Protein AF-A0A920Q235-F1 (afdb_monomer_lite)

Foldseek 3Di:
DDDPPPDDDPDPVVVLVVLVVQQVVQADPQQFGQPDVPPRVWQFQVVLLVVLVSCVVSVNNVSSLSSLVSQLVQQDPQLDGARTFPSVFFQPCCVPAVGGGHHVDHDPLSSVVSQVVCVVSVRHHDPVSVVSSVSNVVSVVVVVVVVVVVVVPDPPPPQDDWDADPVRDTDHPDDDD

Radius of gyration: 24.14 Å; chains: 1; bounding box: 70×57×59 Å

Sequence (177 aa):
MQRAMVLPGPADDELAAVVHSMMDDHWVPEGYAAPNSLVYPWQWFWDSCFHVLVWLALGDVDRSQRELAVALTPQVSSGFVPHMHYVRQPGFHEDLWGRRNGSSITQPPMYGHAVAELARAGYPPDDDVGDRAAAGLWFLLRGRRRIRQASSGSAIHGRPEPMTRPDGTTTAPGASR

pLDDT: mean 84.09, std 21.49, range [34.03, 98.81]

Secondary structure (DSSP, 8-state):
------PPPPPHHHHHHHHHHHHHHHEETTTEE-SBTTTB-SEEHHHHHHHHHHHHHTT-HHHHHHHHHHHHTT--TTS---SEE-TTSTTTTHHHHS-SSS-SS----THHHHHHHHHHTT-PPPHHHHHHHHHHHHHHHHHHHHHHHHHTS----PPPPPPBPTTS-BPPTT---

Structure (mmCIF, N/CA/C/O backbone):
data_AF-A0A920Q235-F1
#
_entry.id   AF-A0A920Q235-F1
#
loop_
_atom_site.group_PDB
_atom_site.id
_atom_site.type_symbol
_atom_site.label_atom_id
_atom_site.label_alt_id
_atom_site.label_comp_id
_atom_site.label_asym_id
_atom_site.label_entity_id
_atom_site.label_seq_id
_atom_site.pdbx_PDB_ins_code
_atom_site.Cartn_x
_atom_s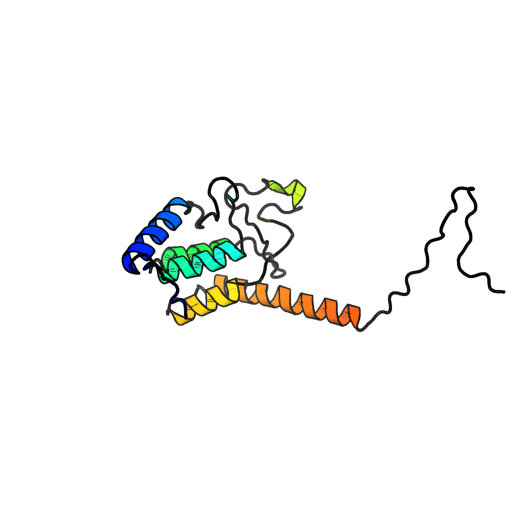ite.Cartn_y
_atom_site.Cartn_z
_atom_site.occupancy
_atom_site.B_iso_or_equiv
_atom_site.auth_seq_id
_atom_site.auth_comp_id
_atom_site.auth_asym_id
_atom_site.auth_atom_id
_atom_site.pdbx_PDB_model_num
ATOM 1 N N . MET A 1 1 ? 13.068 -9.127 45.497 1.00 40.00 1 MET A N 1
ATOM 2 C CA . MET A 1 1 ? 11.984 -8.923 44.511 1.00 40.00 1 MET A CA 1
ATOM 3 C C . MET A 1 1 ? 11.942 -7.447 44.140 1.00 40.00 1 MET A C 1
ATOM 5 O O . MET A 1 1 ? 11.397 -6.659 44.900 1.00 40.00 1 MET A O 1
ATOM 9 N N . GLN A 1 2 ? 12.573 -7.049 43.033 1.00 38.72 2 GLN A N 1
ATOM 10 C CA . GLN A 1 2 ? 12.408 -5.698 42.488 1.00 38.72 2 GLN A CA 1
ATOM 11 C C . GLN A 1 2 ? 11.116 -5.676 41.669 1.00 38.72 2 GLN A C 1
ATOM 13 O O . GLN A 1 2 ? 11.007 -6.369 40.661 1.00 38.72 2 GLN A O 1
ATOM 18 N N . ARG A 1 3 ? 10.121 -4.912 42.131 1.00 47.41 3 ARG A N 1
ATOM 19 C CA . ARG A 1 3 ? 8.992 -4.498 41.296 1.00 47.41 3 ARG A CA 1
ATOM 20 C C . ARG A 1 3 ? 9.559 -3.586 40.212 1.00 47.41 3 ARG A C 1
ATOM 22 O O . ARG A 1 3 ? 10.086 -2.526 40.538 1.00 47.41 3 ARG A O 1
ATOM 29 N N . ALA A 1 4 ? 9.485 -4.015 38.955 1.00 46.97 4 ALA A N 1
ATOM 30 C CA . ALA A 1 4 ? 9.728 -3.128 37.831 1.00 46.97 4 ALA A CA 1
ATOM 31 C C . ALA A 1 4 ? 8.743 -1.957 37.941 1.00 46.97 4 ALA A C 1
ATOM 33 O O . ALA A 1 4 ? 7.530 -2.162 38.002 1.00 46.97 4 ALA A O 1
ATOM 34 N N . MET A 1 5 ? 9.276 -0.743 38.035 1.00 43.19 5 MET A N 1
ATOM 35 C CA . MET A 1 5 ? 8.502 0.485 37.949 1.00 43.19 5 MET A CA 1
ATOM 36 C C . MET A 1 5 ? 8.080 0.637 36.486 1.00 43.19 5 MET A C 1
ATOM 38 O O . MET A 1 5 ? 8.790 1.243 35.689 1.00 43.19 5 MET A O 1
ATOM 42 N N . VAL A 1 6 ? 6.972 -0.008 36.115 1.00 58.50 6 VAL A N 1
ATOM 43 C CA . VAL A 1 6 ? 6.301 0.240 34.838 1.00 58.50 6 VAL A CA 1
ATOM 44 C C . VAL A 1 6 ? 5.761 1.660 34.940 1.00 58.50 6 VAL A C 1
ATOM 46 O O . VAL A 1 6 ? 4.787 1.906 35.649 1.00 58.50 6 VAL A O 1
ATOM 49 N N . LEU A 1 7 ? 6.461 2.610 34.321 1.00 48.06 7 LEU A N 1
ATOM 50 C CA . LEU A 1 7 ? 5.905 3.936 34.089 1.00 48.06 7 LEU A CA 1
ATOM 51 C C . LEU A 1 7 ? 4.604 3.731 33.299 1.00 48.06 7 LEU A C 1
ATOM 53 O O . LEU A 1 7 ? 4.634 2.970 32.326 1.00 48.06 7 LEU A O 1
ATOM 57 N N . PRO A 1 8 ? 3.469 4.316 33.716 1.00 57.81 8 PRO A N 1
ATOM 58 C CA . PRO A 1 8 ? 2.247 4.192 32.942 1.00 57.81 8 PRO A CA 1
ATOM 59 C C . PRO A 1 8 ? 2.519 4.775 31.555 1.00 57.81 8 PRO A C 1
ATOM 61 O O . PRO A 1 8 ? 3.014 5.897 31.433 1.00 57.81 8 PRO A O 1
ATOM 64 N N . GLY A 1 9 ? 2.262 3.972 30.521 1.00 63.53 9 GLY A N 1
ATOM 65 C CA . GLY A 1 9 ? 2.200 4.482 29.159 1.00 63.53 9 GLY A CA 1
ATOM 66 C C . GLY A 1 9 ? 1.105 5.549 29.043 1.00 63.53 9 GLY A C 1
ATOM 67 O O . GLY A 1 9 ? 0.293 5.687 29.966 1.00 63.53 9 GLY A O 1
ATOM 68 N N . PRO A 1 10 ? 1.079 6.312 27.939 1.00 71.06 10 PRO A N 1
ATOM 69 C CA . PRO A 1 10 ? -0.044 7.202 27.650 1.00 71.06 10 PRO A CA 1
ATOM 70 C C . PRO A 1 10 ? -1.368 6.439 27.780 1.00 71.06 10 PRO A C 1
ATOM 72 O O . PRO A 1 10 ? -1.418 5.237 27.506 1.00 71.06 10 PRO A O 1
ATOM 75 N N . ALA A 1 11 ? -2.427 7.129 28.209 1.00 77.81 11 ALA A N 1
ATOM 76 C CA . ALA A 1 11 ? -3.764 6.546 28.165 1.00 77.81 11 ALA A CA 1
ATOM 77 C C . ALA A 1 11 ? -4.085 6.132 26.718 1.00 77.81 11 ALA A C 1
ATOM 79 O O . ALA A 1 11 ? -3.644 6.803 25.785 1.00 77.81 11 ALA A O 1
ATOM 80 N N . ASP A 1 12 ? -4.846 5.053 26.525 1.00 79.50 12 ASP A N 1
ATOM 81 C CA . ASP A 1 12 ? -5.081 4.474 25.192 1.00 79.50 12 ASP A CA 1
ATOM 82 C C . ASP A 1 12 ? -5.601 5.511 24.175 1.00 79.50 12 ASP A C 1
ATOM 84 O O . ASP A 1 12 ? -5.141 5.535 23.035 1.00 79.50 12 ASP A O 1
ATOM 88 N N . ASP A 1 13 ? -6.463 6.438 24.607 1.00 83.19 13 ASP A N 1
ATOM 89 C CA . ASP A 1 13 ? -6.986 7.524 23.764 1.00 83.19 13 ASP A CA 1
ATOM 90 C C . ASP A 1 13 ? -5.913 8.562 23.383 1.00 83.19 13 ASP A C 1
ATOM 92 O O . ASP A 1 13 ? -5.889 9.068 22.260 1.00 83.19 13 ASP A O 1
ATOM 96 N N . GLU A 1 14 ? -4.998 8.875 24.302 1.00 88.62 14 GLU A N 1
ATOM 97 C CA . GLU A 1 14 ? -3.877 9.785 24.045 1.00 88.62 14 GLU A CA 1
ATOM 98 C C . GLU A 1 14 ? -2.887 9.145 23.066 1.00 88.62 14 GLU A C 1
ATOM 100 O O . GLU A 1 14 ? -2.430 9.793 22.123 1.00 88.62 14 GLU A O 1
ATOM 105 N N . LEU A 1 15 ? -2.609 7.848 23.237 1.00 90.44 15 LEU A N 1
ATOM 106 C CA . LEU A 1 15 ? -1.788 7.087 22.302 1.00 90.44 15 LEU A CA 1
ATOM 107 C C . LEU A 1 15 ? -2.432 7.037 20.913 1.00 90.44 15 LEU A C 1
ATOM 109 O O . LEU A 1 15 ? -1.744 7.276 19.921 1.00 90.44 15 LEU A O 1
ATOM 113 N N . ALA A 1 16 ? -3.737 6.765 20.834 1.00 90.69 16 ALA A N 1
ATOM 114 C CA . ALA A 1 16 ? -4.471 6.731 19.574 1.00 90.69 16 ALA A CA 1
ATOM 115 C C . ALA A 1 16 ? -4.398 8.081 18.844 1.00 90.69 16 ALA A C 1
ATOM 117 O O . ALA A 1 16 ? -4.113 8.109 17.648 1.00 90.69 16 ALA A O 1
ATOM 118 N N . ALA A 1 17 ? -4.560 9.200 19.558 1.00 93.19 17 ALA A N 1
ATOM 119 C CA . ALA A 1 17 ? -4.442 10.537 18.977 1.00 93.19 17 ALA A CA 1
ATOM 120 C C . ALA A 1 17 ? -3.030 10.827 18.434 1.00 93.19 17 ALA A C 1
ATOM 122 O O . ALA A 1 17 ? -2.886 11.341 17.323 1.00 93.19 17 ALA A O 1
ATOM 123 N N . VAL A 1 18 ? -1.981 10.460 19.183 1.00 96.06 18 VAL A N 1
ATOM 124 C CA . VAL A 1 18 ? -0.585 10.625 18.740 1.00 96.06 18 VAL A CA 1
ATOM 125 C C . VAL A 1 18 ? -0.297 9.777 17.500 1.00 96.06 18 VAL A C 1
ATOM 127 O O . VAL A 1 18 ? 0.289 10.274 16.539 1.00 96.06 18 VAL A O 1
ATOM 130 N N . VAL A 1 19 ? -0.728 8.512 17.492 1.00 96.12 19 VAL A N 1
ATOM 131 C CA . VAL A 1 19 ? -0.533 7.614 16.345 1.00 96.12 19 VAL A CA 1
ATOM 132 C C . VAL A 1 19 ? -1.315 8.109 15.131 1.00 96.12 19 VAL A C 1
ATOM 134 O O . VAL A 1 19 ? -0.767 8.098 14.034 1.00 96.12 19 VAL A O 1
ATOM 137 N N . HIS A 1 20 ? -2.545 8.599 15.308 1.00 96.81 20 HIS A N 1
ATOM 138 C CA . HIS A 1 20 ? -3.328 9.168 14.211 1.00 96.81 20 HIS A CA 1
ATOM 139 C C . HIS A 1 20 ? -2.620 10.366 13.578 1.00 96.81 20 HIS A C 1
ATOM 141 O O . HIS A 1 20 ? -2.446 10.392 12.364 1.00 96.81 20 HIS A O 1
ATOM 147 N N . SER A 1 21 ? -2.138 11.312 14.393 1.00 97.56 21 SER A N 1
ATOM 148 C CA . SER A 1 21 ? -1.380 12.467 13.895 1.00 97.56 21 SER A CA 1
ATOM 149 C C . SER A 1 21 ? -0.109 12.040 13.157 1.00 97.56 21 SER A C 1
ATOM 151 O O . SER A 1 21 ? 0.181 12.561 12.087 1.00 97.56 21 SER A O 1
ATOM 153 N N . MET A 1 22 ? 0.633 11.064 13.691 1.00 97.38 22 MET A N 1
ATOM 154 C CA . MET A 1 22 ? 1.836 10.538 13.038 1.00 97.38 22 MET A CA 1
ATOM 155 C C . MET A 1 22 ? 1.513 9.891 11.685 1.00 97.38 22 MET A C 1
ATOM 157 O O . MET A 1 22 ? 2.215 10.110 10.700 1.00 97.38 22 MET A O 1
ATOM 161 N N . MET A 1 23 ? 0.454 9.085 11.628 1.00 98.06 23 MET A N 1
ATOM 162 C CA . MET A 1 23 ? 0.028 8.422 10.400 1.00 98.06 23 MET A CA 1
ATOM 163 C C . MET A 1 23 ? -0.498 9.432 9.368 1.00 98.06 23 MET A C 1
ATOM 165 O O . MET A 1 23 ? -0.239 9.265 8.176 1.00 98.06 23 MET A O 1
ATOM 169 N N . ASP A 1 24 ? -1.179 10.496 9.809 1.00 97.94 24 ASP A N 1
ATOM 170 C CA . ASP A 1 24 ? -1.603 11.623 8.968 1.00 97.94 24 ASP A CA 1
ATOM 171 C C . ASP A 1 24 ? -0.409 12.346 8.339 1.00 97.94 24 ASP A C 1
ATOM 173 O O . ASP A 1 24 ? -0.392 12.551 7.126 1.00 97.94 24 ASP A O 1
ATOM 177 N N . ASP A 1 25 ? 0.616 12.668 9.131 1.00 97.94 25 ASP A N 1
ATOM 178 C CA . ASP A 1 25 ? 1.830 13.344 8.654 1.00 97.94 25 ASP A CA 1
ATOM 179 C C . ASP A 1 25 ? 2.604 12.511 7.617 1.00 97.94 25 ASP A C 1
ATOM 181 O O . ASP A 1 25 ? 3.369 13.038 6.802 1.00 97.94 25 ASP A O 1
ATOM 185 N N . HIS A 1 26 ? 2.421 11.192 7.650 1.00 98.00 26 HIS A N 1
ATOM 186 C CA . HIS A 1 26 ? 3.062 10.241 6.750 1.00 98.00 26 HIS A CA 1
ATOM 187 C C . HIS A 1 26 ? 2.196 9.874 5.538 1.00 98.00 26 HIS A C 1
ATOM 189 O O . HIS A 1 26 ? 2.702 9.249 4.598 1.00 98.00 26 HIS A O 1
ATOM 195 N N . TRP A 1 27 ? 0.916 10.249 5.537 1.00 98.31 27 TRP A N 1
ATOM 196 C CA . TRP A 1 27 ? -0.018 9.949 4.461 1.00 98.31 27 TRP A CA 1
ATOM 197 C C . TRP A 1 27 ? 0.271 10.789 3.218 1.00 98.31 27 TRP A C 1
ATOM 199 O O . TRP A 1 27 ? 0.478 12.000 3.290 1.00 98.31 27 TRP A O 1
ATOM 209 N N . VAL A 1 28 ? 0.259 10.152 2.047 1.00 97.81 28 VAL A N 1
ATOM 210 C CA . VAL A 1 28 ? 0.520 10.826 0.769 1.00 97.81 28 VAL A CA 1
ATOM 211 C C . VAL A 1 28 ? -0.671 10.695 -0.188 1.00 97.81 28 VAL A C 1
ATOM 213 O O . VAL A 1 28 ? -1.437 9.730 -0.086 1.00 97.81 28 VAL A O 1
ATOM 216 N N . PRO A 1 29 ? -0.856 11.636 -1.139 1.00 97.31 29 PRO A N 1
ATOM 217 C CA . PRO A 1 29 ? -2.031 11.666 -2.018 1.00 97.31 29 PRO A CA 1
ATOM 218 C C . PRO A 1 29 ? -2.246 10.397 -2.849 1.00 97.31 29 PRO A C 1
ATOM 220 O O . PRO A 1 29 ? -3.377 10.086 -3.218 1.00 97.31 29 PRO A O 1
ATOM 223 N N . GLU A 1 30 ? -1.180 9.648 -3.127 1.00 97.44 30 GLU A N 1
ATOM 224 C CA . GLU A 1 30 ? -1.222 8.390 -3.872 1.00 97.44 30 GLU A CA 1
ATOM 225 C C . GLU A 1 30 ? -1.828 7.229 -3.074 1.00 97.44 30 GLU A C 1
ATOM 227 O O . GLU A 1 30 ? -2.018 6.149 -3.627 1.00 97.44 30 GLU A O 1
ATOM 232 N N . GLY A 1 31 ? -2.179 7.452 -1.804 1.00 97.88 31 GLY A N 1
ATOM 233 C CA . GLY A 1 31 ? -3.004 6.537 -1.026 1.00 97.88 31 GLY A CA 1
ATOM 234 C C . GLY A 1 31 ? -2.217 5.537 -0.189 1.00 97.88 31 GLY A C 1
ATOM 235 O O . GLY A 1 31 ? -2.630 4.387 -0.092 1.00 97.88 31 GLY A O 1
ATOM 236 N N . TYR A 1 32 ? -1.090 5.953 0.387 1.00 98.44 32 TYR A N 1
ATOM 237 C CA . TYR A 1 32 ? -0.327 5.148 1.341 1.00 98.44 32 TYR A CA 1
ATOM 238 C C . TYR A 1 32 ? 0.316 6.027 2.417 1.00 98.44 32 TYR A C 1
ATOM 240 O O . TYR A 1 32 ? 0.498 7.228 2.206 1.00 98.44 32 TYR A O 1
ATOM 248 N N . ALA A 1 33 ? 0.702 5.431 3.546 1.00 98.38 33 ALA A N 1
ATOM 249 C CA . ALA A 1 33 ? 1.578 6.071 4.519 1.00 98.38 33 ALA A CA 1
ATOM 250 C C . ALA A 1 33 ? 3.040 5.690 4.237 1.00 98.38 33 ALA A C 1
ATOM 252 O O . ALA A 1 33 ? 3.397 4.511 4.167 1.00 98.38 33 ALA A O 1
ATOM 253 N N . ALA A 1 34 ? 3.909 6.681 4.038 1.00 98.12 34 ALA A N 1
ATOM 254 C CA . ALA A 1 34 ? 5.341 6.434 3.893 1.00 98.12 34 ALA A CA 1
ATOM 255 C C . ALA A 1 34 ? 5.931 6.031 5.258 1.00 98.12 34 ALA A C 1
ATOM 257 O O . ALA A 1 34 ? 5.720 6.759 6.223 1.00 98.12 34 ALA A O 1
ATOM 258 N N . PRO A 1 35 ? 6.726 4.950 5.385 1.00 96.81 35 PRO A N 1
ATOM 259 C CA . PRO A 1 35 ? 7.325 4.580 6.677 1.00 96.81 35 PRO A CA 1
ATOM 260 C C . PRO A 1 35 ? 8.185 5.700 7.280 1.00 96.81 35 PRO A C 1
ATOM 262 O O . PRO A 1 35 ? 8.257 5.882 8.493 1.00 96.81 35 PRO A O 1
ATOM 265 N N . ASN A 1 36 ? 8.830 6.488 6.417 1.00 96.00 36 ASN A N 1
ATOM 266 C CA . ASN A 1 36 ? 9.491 7.728 6.788 1.00 96.00 36 ASN A CA 1
ATOM 267 C C . ASN A 1 36 ? 9.476 8.684 5.592 1.00 96.00 36 ASN A C 1
ATOM 269 O O . ASN A 1 36 ? 10.032 8.363 4.544 1.00 96.00 36 ASN A O 1
ATOM 273 N N . SER A 1 37 ? 8.896 9.871 5.751 1.00 92.31 37 SER A N 1
ATOM 274 C CA . SER A 1 37 ? 8.716 10.839 4.660 1.00 92.31 37 SER A CA 1
ATOM 275 C C . SER A 1 37 ? 10.020 11.315 3.998 1.00 92.31 37 SER A C 1
ATOM 277 O O . SER A 1 37 ? 9.982 11.765 2.853 1.00 92.31 37 SER A O 1
ATOM 279 N N . LEU A 1 38 ? 11.170 11.171 4.667 1.00 92.25 38 LEU A N 1
ATOM 280 C CA . LEU A 1 38 ? 12.486 11.570 4.160 1.00 92.25 38 LEU A CA 1
ATOM 281 C C . LEU A 1 38 ? 13.307 10.378 3.651 1.00 92.25 38 LEU A C 1
ATOM 283 O O . LEU A 1 38 ? 13.779 10.383 2.517 1.00 92.25 38 LEU A O 1
ATOM 287 N N . VAL A 1 39 ? 13.498 9.361 4.494 1.00 95.06 39 VAL A N 1
ATOM 288 C CA . VAL A 1 39 ? 14.434 8.249 4.244 1.00 95.06 39 VAL A CA 1
ATOM 289 C C . VAL A 1 39 ? 13.772 7.092 3.497 1.00 95.06 39 VAL A C 1
ATOM 291 O O . VAL A 1 39 ? 14.403 6.459 2.652 1.00 95.06 39 VAL A O 1
ATOM 294 N N . TYR A 1 40 ? 12.488 6.836 3.760 1.00 95.50 40 TYR A N 1
ATOM 295 C CA . TYR A 1 40 ? 11.722 5.747 3.148 1.00 95.50 40 TYR A CA 1
ATOM 296 C C . TYR A 1 40 ? 10.446 6.295 2.515 1.00 95.50 40 TYR A C 1
ATOM 298 O O . TYR A 1 40 ? 9.341 5.987 2.961 1.00 95.50 40 TYR A O 1
ATOM 306 N N . PRO A 1 41 ? 10.586 7.138 1.481 1.00 95.75 41 PRO A N 1
ATOM 307 C CA . PRO A 1 41 ? 9.488 7.982 1.047 1.00 95.75 41 PRO A CA 1
ATOM 308 C C . PRO A 1 41 ? 8.501 7.202 0.152 1.00 95.75 41 PRO A C 1
ATOM 310 O O . PRO A 1 41 ? 7.383 7.656 -0.076 1.00 95.75 41 PRO A O 1
ATOM 313 N N . TRP A 1 42 ? 8.895 6.032 -0.358 1.00 97.25 42 TRP A N 1
ATOM 314 C CA . TRP A 1 42 ? 8.095 5.154 -1.219 1.00 97.25 42 TRP A CA 1
ATOM 315 C C . TRP A 1 42 ? 7.143 4.266 -0.421 1.00 97.25 42 TRP A C 1
ATOM 317 O O . TRP A 1 42 ? 7.279 4.128 0.793 1.00 97.25 42 TRP A O 1
ATOM 327 N N . GLN A 1 43 ? 6.207 3.620 -1.109 1.00 98.06 43 GLN A N 1
ATOM 328 C CA . GLN A 1 43 ? 5.359 2.626 -0.472 1.00 98.06 43 GLN A CA 1
ATOM 329 C C . GLN A 1 43 ? 6.132 1.310 -0.334 1.00 98.06 43 GLN A C 1
ATOM 331 O O . GLN A 1 43 ? 6.531 0.708 -1.336 1.00 98.06 43 GLN A O 1
ATOM 336 N N . TRP A 1 44 ? 6.340 0.872 0.905 1.00 98.12 44 TRP A N 1
ATOM 337 C CA . TRP A 1 44 ? 6.966 -0.406 1.233 1.00 98.12 44 TRP A CA 1
ATOM 338 C C . TRP A 1 44 ? 5.901 -1.438 1.566 1.00 98.12 44 TRP A C 1
ATOM 340 O O . TRP A 1 44 ? 4.967 -1.173 2.316 1.00 98.12 44 TRP A O 1
ATOM 350 N N . PHE A 1 45 ? 6.031 -2.626 0.991 1.00 97.06 45 PHE A N 1
ATOM 351 C CA . PHE A 1 45 ? 4.917 -3.554 0.898 1.00 97.06 45 PHE A CA 1
ATOM 352 C C . PHE A 1 45 ? 4.462 -4.091 2.255 1.00 97.06 45 PHE A C 1
ATOM 354 O O . PHE A 1 45 ? 3.281 -3.999 2.591 1.00 97.06 45 PHE A O 1
ATOM 361 N N . TRP A 1 46 ? 5.381 -4.643 3.052 1.00 96.94 46 TRP A N 1
ATOM 362 C CA . TRP A 1 46 ? 5.017 -5.160 4.374 1.00 96.94 46 TRP A CA 1
ATOM 363 C C . TRP A 1 46 ? 4.706 -4.041 5.385 1.00 96.94 46 TRP A C 1
ATOM 365 O O . TRP A 1 46 ? 3.842 -4.252 6.229 1.00 96.94 46 TRP A O 1
ATOM 375 N N . ASP A 1 47 ? 5.312 -2.852 5.262 1.00 98.25 47 ASP A N 1
ATOM 376 C CA . ASP A 1 47 ? 5.027 -1.687 6.103 1.00 98.25 47 ASP A CA 1
ATOM 377 C C . ASP A 1 47 ? 3.586 -1.237 5.868 1.00 98.25 47 ASP A C 1
ATOM 379 O O . ASP A 1 47 ? 2.815 -1.150 6.818 1.00 98.25 47 ASP A O 1
ATOM 383 N N . SER A 1 48 ? 3.169 -1.101 4.602 1.00 98.50 48 SER A N 1
ATOM 384 C CA . SER A 1 48 ? 1.774 -0.806 4.262 1.00 98.50 48 SER A CA 1
ATOM 385 C C . SER A 1 48 ? 0.810 -1.861 4.796 1.00 98.50 48 SER A C 1
ATOM 387 O O . SER A 1 48 ? -0.273 -1.510 5.244 1.00 98.50 48 SER A O 1
ATOM 389 N N . CYS A 1 49 ? 1.185 -3.144 4.843 1.00 98.56 49 CYS A N 1
ATOM 390 C CA . CYS A 1 49 ? 0.328 -4.156 5.472 1.00 98.56 49 CYS A CA 1
ATOM 391 C C . CYS A 1 49 ? 0.125 -3.899 6.975 1.00 98.56 49 CYS A C 1
ATOM 393 O O . CYS A 1 49 ? -0.949 -4.192 7.492 1.00 98.56 49 CYS A O 1
ATOM 395 N N . PHE A 1 50 ? 1.125 -3.362 7.679 1.00 98.56 50 PHE A N 1
ATOM 396 C CA . PHE A 1 50 ? 0.973 -2.946 9.074 1.00 98.56 50 PHE A CA 1
ATOM 397 C C . PHE A 1 50 ? 0.208 -1.627 9.195 1.00 98.56 50 PHE A C 1
ATOM 399 O O . PHE A 1 50 ? -0.647 -1.515 10.067 1.00 98.56 50 PHE A O 1
ATOM 406 N N . HIS A 1 51 ? 0.435 -0.665 8.299 1.00 98.69 51 HIS A N 1
ATOM 407 C CA . HIS A 1 51 ? -0.328 0.584 8.260 1.00 98.69 51 HIS A CA 1
ATOM 408 C C . HIS A 1 51 ? -1.825 0.339 8.062 1.00 98.69 51 HIS A C 1
ATOM 410 O O . HIS A 1 51 ? -2.630 0.966 8.737 1.00 98.69 51 HIS A O 1
ATOM 416 N N . VAL A 1 52 ? -2.208 -0.634 7.227 1.00 98.81 52 VAL A N 1
ATOM 417 C CA . VAL A 1 52 ? -3.605 -1.082 7.072 1.00 98.81 52 VAL A CA 1
ATOM 418 C C . VAL A 1 52 ? -4.215 -1.447 8.429 1.00 98.81 52 VAL A C 1
ATOM 420 O O . VAL A 1 52 ? -5.322 -1.010 8.740 1.00 98.81 52 VAL A O 1
ATOM 423 N N . LEU A 1 53 ? -3.488 -2.199 9.263 1.00 98.75 53 LEU A N 1
ATOM 424 C CA . LEU A 1 53 ? -3.946 -2.589 10.601 1.00 98.75 53 LEU A CA 1
ATOM 425 C C . LEU A 1 53 ? -3.999 -1.397 11.564 1.00 98.75 53 LEU A C 1
ATOM 427 O O . LEU A 1 53 ? -4.918 -1.316 12.373 1.00 98.75 53 LEU A O 1
ATOM 431 N N . VAL A 1 54 ? -3.042 -0.470 11.466 1.00 98.50 54 VAL A N 1
ATOM 432 C CA . VAL A 1 54 ? -3.026 0.759 12.274 1.00 98.50 54 VAL A CA 1
ATOM 433 C C . VAL A 1 54 ? -4.222 1.644 11.926 1.00 98.50 54 VAL A C 1
ATOM 435 O O . VAL A 1 54 ? -4.965 2.022 12.825 1.00 98.50 54 VAL A O 1
ATOM 438 N N . TRP A 1 55 ? -4.470 1.914 10.642 1.00 98.69 55 TRP A N 1
ATOM 439 C CA . TRP A 1 55 ? -5.639 2.675 10.191 1.00 98.69 55 TRP A CA 1
ATOM 440 C C . TRP A 1 55 ? -6.950 2.028 10.629 1.00 98.69 55 TRP A C 1
ATOM 442 O O . TRP A 1 55 ? -7.835 2.714 11.137 1.00 98.69 55 TRP A O 1
ATOM 452 N N . LEU A 1 56 ? -7.046 0.700 10.513 1.00 98.56 56 LEU A N 1
ATOM 453 C CA . LEU A 1 56 ? -8.207 -0.051 10.981 1.00 98.56 56 LEU A CA 1
ATOM 454 C C . LEU A 1 56 ? -8.419 0.114 12.494 1.00 98.56 56 LEU A C 1
ATOM 456 O O . LEU A 1 56 ? -9.545 0.345 12.927 1.00 98.56 56 LEU A O 1
ATOM 460 N N . ALA A 1 57 ? -7.352 0.036 13.294 1.00 97.31 57 ALA A N 1
ATOM 461 C CA . ALA A 1 57 ? -7.416 0.223 14.744 1.00 97.31 57 ALA A C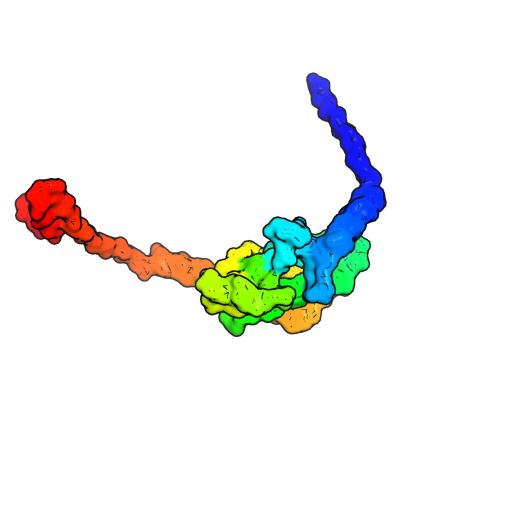A 1
ATOM 462 C C . ALA A 1 57 ? -7.774 1.664 15.151 1.00 97.31 57 ALA A C 1
ATOM 464 O O . ALA A 1 57 ? -8.416 1.866 16.178 1.00 97.31 57 ALA A O 1
ATOM 465 N N . LEU A 1 58 ? -7.397 2.653 14.336 1.00 96.81 58 LEU A N 1
ATOM 466 C CA . LEU A 1 58 ? -7.778 4.059 14.497 1.00 96.81 58 LEU A CA 1
ATOM 467 C C . LEU A 1 58 ? -9.205 4.366 14.004 1.00 96.81 58 LEU A C 1
ATOM 469 O O . LEU A 1 58 ? -9.690 5.478 14.197 1.00 96.81 58 LEU A O 1
ATOM 473 N N . GLY A 1 59 ? -9.879 3.402 13.369 1.00 97.19 59 GLY A N 1
ATOM 474 C CA . GLY A 1 59 ? -11.225 3.566 12.819 1.00 97.19 59 GLY A CA 1
ATOM 475 C C . GLY A 1 59 ? -11.287 4.224 11.434 1.00 97.19 59 GLY A C 1
ATOM 476 O O . GLY A 1 59 ? -12.387 4.426 10.923 1.00 97.19 59 GLY A O 1
ATOM 477 N N . ASP A 1 60 ? -10.149 4.517 10.793 1.00 98.25 60 ASP A N 1
ATOM 478 C CA . ASP A 1 60 ? -10.098 5.033 9.416 1.00 98.25 60 ASP A CA 1
ATOM 479 C C . ASP A 1 60 ? -10.054 3.868 8.413 1.00 98.25 60 ASP A C 1
ATOM 481 O O . ASP A 1 60 ? -9.019 3.478 7.861 1.00 98.25 60 ASP A O 1
ATOM 485 N N . VAL A 1 61 ? -11.224 3.266 8.209 1.00 98.56 61 VAL A N 1
ATOM 486 C CA . VAL A 1 61 ? -11.398 2.123 7.303 1.00 98.56 61 VAL A CA 1
ATOM 487 C C . VAL A 1 61 ? -11.083 2.500 5.855 1.00 98.56 61 VAL A C 1
ATOM 489 O O . VAL A 1 61 ? -10.525 1.684 5.121 1.00 98.56 61 VAL A O 1
ATOM 492 N N . ASP A 1 62 ? -11.387 3.729 5.441 1.00 98.50 62 ASP A N 1
ATOM 493 C CA . ASP A 1 62 ? -11.185 4.179 4.064 1.00 98.50 62 ASP A CA 1
ATOM 494 C C . ASP A 1 62 ? -9.695 4.222 3.708 1.00 98.50 62 ASP A C 1
ATOM 496 O O . ASP A 1 62 ? -9.291 3.723 2.650 1.00 98.50 62 ASP A O 1
ATOM 500 N N . ARG A 1 63 ? -8.849 4.762 4.596 1.00 98.69 63 ARG A N 1
ATOM 501 C CA . ARG A 1 63 ? -7.391 4.726 4.403 1.00 98.69 63 ARG A CA 1
ATOM 502 C C . ARG A 1 63 ? -6.831 3.322 4.523 1.00 98.69 63 ARG A C 1
ATOM 504 O O . ARG A 1 63 ? -5.966 2.962 3.728 1.00 98.69 63 ARG A O 1
ATOM 511 N N . SER A 1 64 ? -7.362 2.519 5.444 1.00 98.75 64 SER A N 1
ATOM 512 C CA . SER A 1 64 ? -6.990 1.110 5.586 1.00 98.75 64 SER A CA 1
ATOM 513 C C . SER A 1 64 ? -7.200 0.337 4.275 1.00 98.75 64 SER A C 1
ATOM 515 O O . SER A 1 64 ? -6.270 -0.281 3.754 1.00 98.75 64 SER A O 1
ATOM 517 N N . GLN A 1 65 ? -8.386 0.439 3.668 1.00 98.75 65 GLN A N 1
ATOM 518 C CA . GLN A 1 65 ? -8.679 -0.216 2.391 1.00 98.75 65 GLN A CA 1
ATOM 519 C C . GLN A 1 65 ? -7.847 0.355 1.240 1.00 98.75 65 GLN A C 1
ATOM 521 O O . GLN A 1 65 ? -7.287 -0.402 0.442 1.00 98.75 65 GLN A O 1
ATOM 526 N N . ARG A 1 66 ? -7.720 1.687 1.163 1.00 98.75 66 ARG A N 1
ATOM 527 C CA . ARG A 1 66 ? -6.953 2.348 0.102 1.00 98.75 66 ARG A CA 1
ATOM 528 C C . ARG A 1 66 ? -5.481 1.952 0.127 1.00 98.75 66 ARG A C 1
ATOM 530 O O . ARG A 1 66 ? -4.932 1.642 -0.927 1.00 98.75 66 ARG A O 1
ATOM 537 N N . GLU A 1 67 ? -4.859 1.914 1.301 1.00 98.75 67 GLU A N 1
ATOM 538 C CA . GLU A 1 67 ? -3.448 1.555 1.428 1.00 98.75 67 GLU A CA 1
ATOM 539 C C . GLU A 1 67 ? -3.177 0.124 0.954 1.00 98.75 67 GLU A C 1
ATOM 541 O O . GLU A 1 67 ? -2.227 -0.105 0.196 1.00 98.75 67 GLU A O 1
ATOM 546 N N . LEU A 1 68 ? -4.052 -0.824 1.309 1.00 98.75 68 LEU A N 1
ATOM 547 C CA . LEU A 1 68 ? -3.966 -2.202 0.824 1.00 98.75 68 LEU A CA 1
ATOM 548 C C . LEU A 1 68 ? -4.151 -2.287 -0.697 1.00 98.75 68 LEU A C 1
ATOM 550 O O . LEU A 1 68 ? -3.374 -2.967 -1.374 1.00 98.75 68 LEU A O 1
ATOM 554 N N . ALA A 1 69 ? -5.158 -1.595 -1.235 1.00 98.62 69 ALA A N 1
ATOM 555 C CA . ALA A 1 69 ? -5.441 -1.595 -2.664 1.00 98.62 69 ALA A CA 1
ATOM 556 C C . ALA A 1 69 ? -4.237 -1.074 -3.462 1.00 98.62 69 ALA A C 1
ATOM 558 O O . ALA A 1 69 ? -3.745 -1.757 -4.364 1.00 98.62 69 ALA A O 1
ATOM 559 N N . VAL A 1 70 ? -3.692 0.085 -3.073 1.00 98.38 70 VAL A N 1
ATOM 560 C CA . VAL A 1 70 ? -2.526 0.701 -3.726 1.00 98.38 70 VAL A CA 1
ATOM 561 C C . VAL A 1 70 ? -1.295 -0.204 -3.621 1.00 98.38 70 VAL A C 1
ATOM 563 O O . VAL A 1 70 ? -0.595 -0.385 -4.622 1.00 98.38 70 VAL A O 1
ATOM 566 N N . ALA A 1 71 ? -1.074 -0.853 -2.472 1.00 98.12 71 ALA A N 1
ATOM 567 C CA . ALA A 1 71 ? 0.050 -1.771 -2.260 1.00 98.12 71 ALA A CA 1
ATOM 568 C C . ALA A 1 71 ? 0.052 -2.974 -3.223 1.00 98.12 71 ALA A C 1
ATOM 570 O O . ALA A 1 71 ? 1.114 -3.518 -3.537 1.00 98.12 71 ALA A O 1
ATOM 571 N N . LEU A 1 72 ? -1.120 -3.387 -3.715 1.00 98.19 72 LEU A N 1
ATOM 572 C CA . LEU A 1 72 ? -1.282 -4.514 -4.639 1.00 98.19 72 LEU A CA 1
ATOM 573 C C . LEU A 1 72 ? -1.358 -4.099 -6.117 1.00 98.19 72 LEU A C 1
ATOM 575 O O . LEU A 1 72 ? -1.303 -4.960 -7.002 1.00 98.19 72 LEU A O 1
ATOM 579 N N . THR A 1 73 ? -1.409 -2.800 -6.427 1.00 97.31 73 THR A N 1
ATOM 580 C CA . THR A 1 73 ? -1.415 -2.317 -7.820 1.00 97.31 73 THR A CA 1
ATOM 581 C C . THR A 1 73 ? -0.186 -2.715 -8.653 1.00 97.31 73 THR A C 1
ATOM 583 O O . THR A 1 73 ? -0.390 -3.065 -9.819 1.00 97.31 73 THR A O 1
ATOM 586 N N . PRO A 1 74 ? 1.065 -2.766 -8.134 1.00 96.69 74 PRO A N 1
ATOM 587 C CA . PRO A 1 74 ? 2.228 -3.124 -8.949 1.00 96.69 74 PRO A CA 1
ATOM 588 C C . PRO A 1 74 ? 2.415 -4.645 -9.102 1.00 96.69 74 PRO A C 1
ATOM 590 O O . PRO A 1 74 ? 3.448 -5.100 -9.617 1.00 96.69 74 PRO A O 1
ATOM 593 N N . GLN A 1 75 ? 1.445 -5.443 -8.640 1.00 97.38 75 GLN A N 1
ATOM 594 C CA . GLN A 1 75 ? 1.416 -6.878 -8.874 1.00 97.38 75 GLN A CA 1
ATOM 595 C C . GLN A 1 75 ? 1.382 -7.179 -10.378 1.00 97.38 75 GLN A C 1
ATOM 597 O O . GLN A 1 75 ? 0.677 -6.537 -11.152 1.00 97.38 75 GLN A O 1
ATOM 602 N N . VAL A 1 76 ? 2.143 -8.190 -10.797 1.00 95.62 76 VAL A N 1
ATOM 603 C CA . VAL A 1 76 ? 2.131 -8.684 -12.184 1.00 95.62 76 VAL A CA 1
ATOM 604 C C . VAL A 1 76 ? 1.338 -9.980 -12.310 1.00 95.62 76 VAL A C 1
ATOM 606 O O . VAL A 1 76 ? 1.086 -10.658 -11.319 1.00 95.62 76 VAL A O 1
ATOM 609 N N . SER A 1 77 ? 1.009 -10.376 -13.543 1.00 95.31 77 SER A N 1
ATOM 610 C CA . SER A 1 77 ? 0.161 -11.540 -13.859 1.00 95.31 77 SER A CA 1
ATOM 611 C C . SER A 1 77 ? 0.618 -12.877 -13.258 1.00 95.31 77 SER A C 1
ATOM 613 O O . SER A 1 77 ? -0.186 -13.791 -13.102 1.00 95.31 77 SER A O 1
ATOM 615 N N . SER A 1 78 ? 1.896 -13.014 -12.890 1.00 94.75 78 SER A N 1
ATOM 616 C CA . SER A 1 78 ? 2.404 -14.198 -12.185 1.00 94.75 78 SER A CA 1
ATOM 617 C C . SER A 1 78 ? 1.982 -14.276 -10.710 1.00 94.75 78 SER A C 1
ATOM 619 O O . SER A 1 78 ? 2.214 -15.305 -10.073 1.00 94.75 78 SER A O 1
ATOM 621 N N . GLY A 1 79 ? 1.413 -13.200 -10.161 1.00 96.44 79 GLY A N 1
ATOM 622 C CA . GLY A 1 79 ? 1.130 -12.996 -8.742 1.00 96.44 79 GLY A CA 1
ATOM 623 C C . GLY A 1 79 ? 2.286 -12.349 -7.969 1.00 96.44 79 GLY A C 1
ATOM 624 O O . GLY A 1 79 ? 2.118 -12.008 -6.803 1.00 96.44 79 GLY A O 1
ATOM 625 N N . PHE A 1 80 ? 3.458 -12.136 -8.578 1.00 96.44 80 PHE A N 1
ATOM 626 C CA . PHE A 1 80 ? 4.567 -11.445 -7.910 1.00 96.44 80 PHE A CA 1
ATOM 627 C C . PHE A 1 80 ? 4.173 -10.013 -7.522 1.00 96.44 80 PHE A C 1
ATOM 629 O O . PHE A 1 80 ? 3.780 -9.230 -8.390 1.00 96.44 80 PHE A O 1
ATOM 636 N N . VAL A 1 81 ? 4.349 -9.673 -6.242 1.00 97.25 81 VAL A N 1
ATOM 637 C CA . VAL A 1 81 ? 4.184 -8.313 -5.713 1.00 97.25 81 VAL A CA 1
ATOM 638 C C . VAL A 1 81 ? 5.555 -7.782 -5.280 1.00 97.25 81 VAL A C 1
ATOM 640 O O . VAL A 1 81 ? 6.240 -8.460 -4.503 1.00 97.25 81 VAL A O 1
ATOM 643 N N . PRO A 1 82 ? 5.999 -6.619 -5.781 1.00 97.38 82 PRO A N 1
ATOM 644 C CA . PRO A 1 82 ? 7.276 -6.034 -5.393 1.00 97.38 82 PRO A CA 1
ATOM 645 C C . PRO A 1 82 ? 7.261 -5.550 -3.940 1.00 97.38 82 PRO A C 1
ATOM 647 O O . PRO A 1 82 ? 6.226 -5.151 -3.422 1.00 97.38 82 PRO A O 1
ATOM 650 N N . HIS A 1 83 ? 8.422 -5.547 -3.284 1.00 97.19 83 HIS A N 1
ATOM 651 C CA . HIS A 1 83 ? 8.546 -5.030 -1.916 1.00 97.19 83 HIS A CA 1
ATOM 652 C C . HIS A 1 83 ? 8.476 -3.499 -1.826 1.00 97.19 83 HIS A C 1
ATOM 654 O O . HIS A 1 83 ? 8.253 -2.965 -0.748 1.00 97.19 83 HIS A O 1
ATOM 660 N N . MET A 1 84 ? 8.703 -2.798 -2.937 1.00 97.69 84 MET A N 1
ATOM 661 C CA . MET A 1 84 ? 8.593 -1.345 -3.036 1.00 97.69 84 MET A CA 1
ATOM 662 C C . MET A 1 84 ? 7.762 -0.987 -4.262 1.00 97.69 84 MET A C 1
ATOM 664 O O . MET A 1 84 ? 7.985 -1.544 -5.342 1.00 97.69 84 MET A O 1
ATOM 668 N N . HIS A 1 85 ? 6.869 -0.016 -4.100 1.00 97.50 85 HIS A N 1
ATOM 669 C CA . HIS A 1 85 ? 6.051 0.563 -5.156 1.00 97.50 85 HIS A CA 1
ATOM 670 C C . HIS A 1 85 ? 6.417 2.041 -5.350 1.00 97.50 85 HIS A C 1
ATOM 672 O O . HIS A 1 85 ? 6.275 2.870 -4.450 1.00 97.50 85 HIS A O 1
ATOM 678 N N . TYR A 1 86 ? 6.887 2.379 -6.553 1.00 96.25 86 TYR A N 1
ATOM 679 C CA . TYR A 1 86 ? 7.293 3.738 -6.933 1.00 96.25 86 TYR A CA 1
ATOM 680 C C . TYR A 1 86 ? 6.127 4.546 -7.523 1.00 96.25 86 TYR A C 1
ATOM 682 O O . TYR A 1 86 ? 6.282 5.193 -8.554 1.00 96.25 86 TYR A O 1
ATOM 690 N N . VAL A 1 87 ? 4.950 4.505 -6.888 1.00 94.31 87 VAL A N 1
ATOM 691 C CA . VAL A 1 87 ? 3.704 5.100 -7.419 1.00 94.31 87 VAL A CA 1
ATOM 692 C C . VAL A 1 87 ? 3.831 6.589 -7.757 1.00 94.31 87 VAL A C 1
ATOM 694 O O . VAL A 1 87 ? 3.290 7.042 -8.760 1.00 94.31 87 VAL A O 1
ATOM 697 N N . ARG A 1 88 ? 4.606 7.339 -6.963 1.00 94.62 88 ARG A N 1
ATOM 698 C CA . ARG A 1 88 ? 4.781 8.792 -7.135 1.00 94.62 88 ARG A CA 1
ATOM 699 C C . ARG A 1 88 ? 5.733 9.163 -8.267 1.00 94.62 88 ARG A C 1
ATOM 701 O O . ARG A 1 88 ? 5.625 10.240 -8.841 1.00 94.62 88 ARG A O 1
ATOM 708 N N . GLN A 1 89 ? 6.698 8.291 -8.562 1.00 94.94 89 GLN A N 1
ATOM 709 C CA . GLN A 1 89 ? 7.669 8.474 -9.644 1.00 94.94 89 GLN A CA 1
ATOM 710 C C . GLN A 1 89 ? 7.972 7.132 -10.323 1.00 94.94 89 GLN A C 1
ATOM 712 O O . GLN A 1 89 ? 9.030 6.532 -10.094 1.00 94.94 89 GLN A O 1
ATOM 717 N N . PRO A 1 90 ? 7.055 6.644 -11.177 1.00 93.62 90 PRO A N 1
ATOM 718 C CA . PRO A 1 90 ? 7.298 5.446 -11.964 1.00 93.62 90 PRO A CA 1
ATOM 719 C C . PRO A 1 90 ? 8.572 5.596 -12.800 1.00 93.62 90 PRO A C 1
ATOM 721 O O . PRO A 1 90 ? 8.766 6.597 -13.487 1.00 93.62 90 PRO A O 1
ATOM 724 N N . GLY A 1 91 ? 9.438 4.589 -12.760 1.00 93.19 91 GLY A N 1
ATOM 725 C CA . GLY A 1 91 ? 10.704 4.579 -13.490 1.00 93.19 91 GLY A CA 1
ATOM 726 C C . GLY A 1 91 ? 11.914 5.116 -12.718 1.00 93.19 91 GLY A C 1
ATOM 727 O O . GLY A 1 91 ? 13.034 4.939 -13.184 1.00 93.19 91 GLY A O 1
ATOM 728 N N . PHE A 1 92 ? 11.733 5.696 -11.522 1.00 95.00 92 PHE A N 1
ATOM 729 C CA . PHE A 1 92 ? 12.821 6.308 -10.736 1.00 95.00 92 PHE A CA 1
ATOM 730 C C 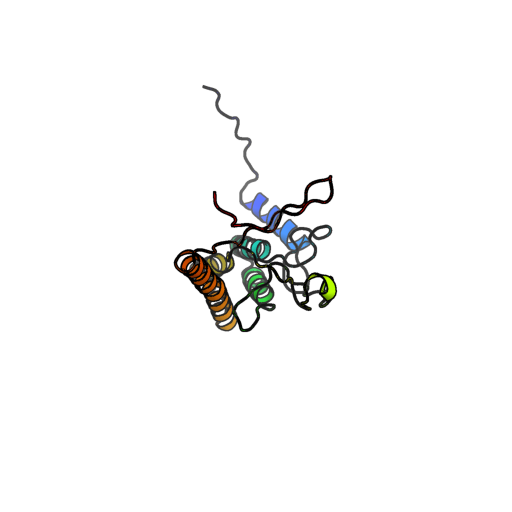. PHE A 1 92 ? 14.031 5.382 -10.504 1.00 95.00 92 PHE A C 1
ATOM 732 O O . PHE A 1 92 ? 15.179 5.819 -10.510 1.00 95.00 92 PHE A O 1
ATOM 739 N N . HIS A 1 93 ? 13.777 4.084 -10.327 1.00 94.94 93 HIS A N 1
ATOM 740 C CA . HIS A 1 93 ? 14.804 3.050 -10.167 1.00 94.94 93 HIS A CA 1
ATOM 741 C C . HIS A 1 93 ? 14.647 1.913 -11.187 1.00 94.94 93 HIS A C 1
ATOM 743 O O . HIS A 1 93 ? 14.939 0.756 -10.887 1.00 94.94 93 HIS A O 1
ATOM 749 N N . GLU A 1 94 ? 14.182 2.229 -12.400 1.00 96.06 94 GLU A N 1
ATOM 750 C CA . GLU A 1 94 ? 14.016 1.229 -13.462 1.00 96.06 94 GLU A CA 1
ATOM 751 C C . GLU A 1 94 ? 15.347 0.570 -13.842 1.00 96.06 94 GLU A C 1
ATOM 753 O O . GLU A 1 94 ? 15.384 -0.652 -13.954 1.00 96.06 94 GLU A O 1
ATOM 758 N N . ASP A 1 95 ? 16.446 1.328 -13.912 1.00 96.56 95 ASP A N 1
ATOM 759 C CA . ASP A 1 95 ? 17.785 0.788 -14.206 1.00 96.56 95 ASP A CA 1
ATOM 760 C C . ASP A 1 95 ? 18.273 -0.211 -13.143 1.00 96.56 95 ASP A C 1
ATOM 762 O O . ASP A 1 95 ? 18.977 -1.170 -13.454 1.00 96.56 95 ASP A O 1
ATOM 766 N N . LEU A 1 96 ? 17.876 -0.010 -11.882 1.00 96.38 96 LEU A N 1
ATOM 767 C CA . LEU A 1 96 ? 18.238 -0.889 -10.769 1.00 96.38 96 LEU A CA 1
ATOM 768 C C . LEU A 1 96 ? 17.379 -2.159 -10.747 1.00 96.38 96 LEU A C 1
ATOM 770 O O . LEU A 1 96 ? 17.881 -3.256 -10.504 1.00 96.38 96 LEU A O 1
ATOM 774 N N . TRP A 1 97 ? 16.070 -2.015 -10.956 1.00 96.06 97 TRP A N 1
ATOM 775 C CA . TRP A 1 97 ? 15.112 -3.106 -10.772 1.00 96.06 97 TRP A CA 1
ATOM 776 C C . TRP A 1 97 ? 14.748 -3.842 -12.063 1.00 96.06 97 TRP A C 1
ATOM 778 O O . TRP A 1 97 ? 14.128 -4.905 -11.996 1.00 96.06 97 TRP A O 1
ATOM 788 N N . GLY A 1 98 ? 15.070 -3.281 -13.229 1.00 95.62 98 GLY A N 1
ATOM 789 C CA . GLY A 1 98 ? 14.554 -3.729 -14.525 1.00 95.62 98 GLY A CA 1
ATOM 790 C C . GLY A 1 98 ? 13.025 -3.639 -14.617 1.00 95.62 98 GLY A C 1
ATOM 791 O O . GLY A 1 98 ? 12.397 -4.417 -15.337 1.00 95.62 98 GLY A O 1
ATOM 792 N N . ARG A 1 99 ? 12.403 -2.773 -13.804 1.00 93.56 99 ARG A N 1
ATOM 793 C CA . ARG A 1 99 ? 10.950 -2.662 -13.618 1.00 93.56 99 ARG A CA 1
ATOM 794 C C . ARG A 1 99 ? 10.562 -1.212 -13.338 1.00 93.56 99 ARG A C 1
ATOM 796 O O . ARG A 1 99 ? 11.139 -0.569 -12.468 1.00 93.56 99 ARG A O 1
ATOM 803 N N . ARG A 1 100 ? 9.528 -0.728 -14.031 1.00 93.19 100 ARG A N 1
ATOM 804 C CA . ARG A 1 100 ? 9.057 0.664 -13.932 1.00 93.19 100 ARG A CA 1
ATOM 805 C C . ARG A 1 100 ? 8.297 0.980 -12.640 1.00 93.19 100 ARG A C 1
ATOM 807 O O . ARG A 1 100 ? 8.569 1.989 -12.000 1.00 93.19 100 ARG A O 1
ATOM 814 N N . ASN A 1 101 ? 7.344 0.131 -12.259 1.00 90.44 101 ASN A N 1
ATOM 815 C CA . ASN A 1 101 ? 6.364 0.445 -11.204 1.00 90.44 101 ASN A CA 1
ATOM 816 C C . ASN A 1 101 ? 6.704 -0.179 -9.844 1.00 90.44 101 ASN A C 1
ATOM 818 O O . ASN A 1 101 ? 5.865 -0.237 -8.958 1.00 90.44 101 ASN A O 1
ATOM 822 N N . GLY A 1 102 ? 7.908 -0.702 -9.653 1.00 95.00 102 GLY A N 1
ATOM 823 C CA . GLY A 1 102 ? 8.261 -1.349 -8.398 1.00 95.00 102 GLY A CA 1
ATOM 824 C C . GLY A 1 102 ? 9.543 -2.141 -8.507 1.00 95.00 102 GLY A C 1
ATOM 825 O O . GLY A 1 102 ? 10.070 -2.353 -9.595 1.00 95.00 102 GLY A O 1
ATOM 826 N N . SER A 1 103 ? 10.027 -2.600 -7.369 1.00 97.31 103 SER A N 1
ATOM 827 C CA . SER A 1 103 ? 11.248 -3.390 -7.281 1.00 97.31 103 SER A CA 1
ATOM 828 C C . SER A 1 103 ? 11.123 -4.805 -7.868 1.00 97.31 103 SER A C 1
ATOM 830 O O . SER A 1 103 ? 10.043 -5.255 -8.255 1.00 97.31 103 SER A O 1
ATOM 832 N N . SER A 1 104 ? 12.239 -5.535 -7.966 1.00 96.38 104 SER A N 1
ATOM 833 C CA . SER A 1 104 ? 12.275 -6.914 -8.496 1.00 96.38 104 SER A CA 1
ATOM 834 C C . SER A 1 104 ? 12.378 -8.007 -7.429 1.00 96.38 104 SER A C 1
ATOM 836 O O . SER A 1 104 ? 12.360 -9.192 -7.758 1.00 96.38 104 SER A O 1
ATOM 838 N N . ILE A 1 105 ? 12.408 -7.629 -6.149 1.00 94.81 105 ILE A N 1
ATOM 839 C CA . ILE A 1 105 ? 12.326 -8.553 -5.007 1.00 94.81 105 ILE A CA 1
ATOM 840 C C . ILE A 1 105 ? 11.040 -8.298 -4.214 1.00 94.81 105 ILE A C 1
ATOM 842 O O . ILE A 1 105 ? 10.480 -7.204 -4.281 1.00 94.81 105 ILE A O 1
ATOM 846 N N . THR A 1 106 ? 10.582 -9.302 -3.468 1.00 95.44 106 THR A N 1
ATOM 847 C CA . THR A 1 106 ? 9.339 -9.266 -2.678 1.00 95.44 106 THR A CA 1
ATOM 848 C C . THR A 1 106 ? 9.623 -9.317 -1.172 1.00 95.44 106 THR A C 1
ATOM 850 O O . THR A 1 106 ? 10.766 -9.501 -0.756 1.00 95.44 106 THR A O 1
ATOM 853 N N . GLN A 1 107 ? 8.578 -9.166 -0.362 1.00 94.56 107 GLN A N 1
ATOM 854 C CA . GLN A 1 107 ? 8.604 -9.205 1.101 1.00 94.56 107 GLN A CA 1
ATOM 855 C C . GLN A 1 107 ? 7.606 -10.246 1.639 1.00 94.56 107 GLN A C 1
ATOM 857 O O . GLN A 1 107 ? 6.803 -10.786 0.870 1.00 94.56 107 GLN A O 1
ATOM 862 N N . PRO A 1 108 ? 7.659 -10.586 2.944 1.00 93.81 108 PRO A N 1
ATOM 863 C CA . PRO A 1 108 ? 6.692 -11.490 3.558 1.00 93.81 108 PRO A CA 1
ATOM 864 C C . PRO A 1 108 ? 5.240 -11.077 3.260 1.00 93.81 108 PRO A C 1
ATOM 866 O O . PRO A 1 108 ? 4.925 -9.889 3.314 1.00 93.81 108 PRO A O 1
ATOM 869 N N . PRO A 1 109 ? 4.345 -12.035 2.956 1.00 94.75 109 PRO A N 1
ATOM 870 C CA . PRO A 1 109 ? 3.002 -11.739 2.467 1.00 94.75 109 PRO A CA 1
ATOM 871 C C . PRO A 1 109 ? 2.022 -11.355 3.579 1.00 94.75 109 PRO A C 1
ATOM 873 O O . PRO A 1 109 ? 1.016 -12.031 3.799 1.00 94.75 109 PRO A O 1
ATOM 876 N N . MET A 1 110 ? 2.312 -10.266 4.290 1.00 97.62 110 MET A N 1
ATOM 877 C CA . MET A 1 110 ? 1.472 -9.783 5.390 1.00 97.62 110 MET A CA 1
ATOM 878 C C . MET A 1 110 ? 0.098 -9.286 4.922 1.00 97.62 110 MET A C 1
ATOM 880 O O . MET A 1 110 ? -0.829 -9.242 5.724 1.00 97.62 110 MET A O 1
ATOM 884 N N . TYR A 1 111 ? -0.084 -9.032 3.624 1.00 96.25 111 TYR A N 1
ATOM 885 C CA . TYR A 1 111 ? -1.381 -8.695 3.029 1.00 96.25 111 TYR A CA 1
ATOM 886 C C . TYR A 1 111 ? -2.438 -9.780 3.259 1.00 96.25 111 TYR A C 1
ATOM 888 O O . TYR A 1 111 ? -3.607 -9.455 3.404 1.00 96.25 111 TYR A O 1
ATOM 896 N N . GLY A 1 112 ? -2.057 -11.062 3.358 1.00 97.00 112 GLY A N 1
ATOM 897 C CA . GLY A 1 112 ? -3.014 -12.121 3.694 1.00 97.00 112 GLY A CA 1
ATOM 898 C C . GLY A 1 112 ? -3.583 -11.960 5.107 1.00 97.00 112 GLY A C 1
ATOM 899 O O . GLY A 1 112 ? -4.758 -12.233 5.339 1.00 97.00 112 GLY A O 1
ATOM 900 N N . HIS A 1 113 ? -2.763 -11.475 6.043 1.00 98.19 113 HIS A N 1
ATOM 901 C CA . HIS A 1 113 ? -3.217 -11.130 7.386 1.00 98.19 113 HIS A CA 1
ATOM 902 C C . HIS A 1 113 ? -4.041 -9.840 7.377 1.00 98.19 113 HIS A C 1
ATOM 904 O O . HIS A 1 113 ? -5.125 -9.834 7.946 1.00 98.19 113 HIS A O 1
ATOM 910 N N . ALA A 1 114 ? -3.588 -8.801 6.670 1.00 98.50 114 ALA A N 1
ATOM 911 C CA . ALA A 1 114 ? -4.313 -7.536 6.549 1.00 98.50 114 ALA A CA 1
ATOM 912 C C . ALA A 1 114 ? -5.733 -7.722 5.976 1.00 98.50 114 ALA A C 1
ATOM 914 O O . ALA A 1 114 ? -6.696 -7.242 6.564 1.00 98.50 114 ALA A O 1
ATOM 915 N N . VAL A 1 115 ? -5.879 -8.504 4.896 1.00 98.62 115 VAL A N 1
ATOM 916 C CA . VAL A 1 115 ? -7.183 -8.890 4.324 1.00 98.62 115 VAL A CA 1
ATOM 917 C C . VAL A 1 115 ? -8.047 -9.616 5.358 1.00 98.62 115 VAL A C 1
ATOM 919 O O . VAL A 1 115 ? -9.237 -9.332 5.480 1.00 98.62 115 VAL A O 1
ATOM 922 N N . ALA A 1 116 ? -7.464 -10.554 6.111 1.00 98.50 116 ALA A N 1
ATOM 923 C CA . ALA A 1 116 ? -8.200 -11.316 7.114 1.00 98.50 116 ALA A CA 1
ATOM 924 C C . ALA A 1 116 ? -8.692 -10.437 8.275 1.00 98.50 116 ALA A C 1
ATOM 926 O O . ALA A 1 116 ? -9.814 -10.632 8.731 1.00 98.50 116 ALA A O 1
ATOM 927 N N . GLU A 1 117 ? -7.887 -9.481 8.744 1.00 98.75 117 GLU A N 1
ATOM 928 C CA . GLU A 1 117 ? -8.286 -8.547 9.806 1.00 98.75 117 GLU A CA 1
ATOM 929 C C . GLU A 1 117 ? -9.356 -7.561 9.331 1.00 98.75 117 GLU A C 1
ATOM 931 O O . GLU A 1 117 ? -10.367 -7.394 10.009 1.00 98.75 117 GLU A O 1
ATOM 936 N N . LEU A 1 118 ? -9.205 -6.999 8.128 1.00 98.75 118 LEU A N 1
ATOM 937 C CA . LEU A 1 118 ? -10.231 -6.176 7.481 1.00 98.75 118 LEU A CA 1
ATOM 938 C C . LEU A 1 118 ? -11.576 -6.915 7.391 1.00 98.75 118 LEU A C 1
ATOM 940 O O . LEU A 1 118 ? -12.607 -6.412 7.840 1.00 98.75 118 LEU A O 1
ATOM 944 N N . ALA A 1 119 ? -11.564 -8.157 6.898 1.00 98.56 119 ALA A N 1
ATOM 945 C CA . ALA A 1 119 ? -12.764 -8.983 6.813 1.00 98.56 119 ALA A CA 1
ATOM 946 C C . ALA A 1 119 ? -13.357 -9.316 8.196 1.00 98.56 119 ALA A C 1
ATOM 948 O O . ALA A 1 119 ? -14.575 -9.256 8.367 1.00 98.56 119 ALA A O 1
ATOM 949 N N . ARG A 1 120 ? -12.523 -9.635 9.199 1.00 98.62 120 ARG A N 1
ATOM 950 C CA . ARG A 1 120 ? -12.968 -9.890 10.585 1.00 98.62 120 ARG A CA 1
ATOM 951 C C . ARG A 1 120 ? -13.620 -8.670 11.227 1.00 98.62 120 ARG A C 1
ATOM 953 O O . ARG A 1 120 ? -14.570 -8.837 11.985 1.00 98.62 120 ARG A O 1
ATOM 960 N N . ALA A 1 121 ? -13.133 -7.475 10.909 1.00 98.25 121 ALA A N 1
ATOM 961 C CA . ALA A 1 121 ? -13.700 -6.214 11.370 1.00 98.25 121 ALA A CA 1
ATOM 962 C C . ALA A 1 121 ? -14.999 -5.818 10.637 1.00 98.25 121 ALA A C 1
ATOM 964 O O . ALA A 1 121 ? -15.602 -4.808 10.982 1.00 98.25 121 ALA A O 1
ATOM 965 N N . GLY A 1 122 ? -15.454 -6.607 9.654 1.00 98.56 122 GLY A N 1
ATOM 966 C CA . GLY A 1 122 ? -16.672 -6.333 8.884 1.00 98.56 122 GLY A CA 1
ATOM 967 C C . GLY A 1 122 ? -16.450 -5.470 7.641 1.00 98.56 122 GLY A C 1
ATOM 968 O O . GLY A 1 122 ? -17.420 -5.041 7.021 1.00 98.56 122 GLY A O 1
ATOM 969 N N . TYR A 1 123 ? -15.193 -5.254 7.250 1.00 98.50 123 TYR A N 1
ATOM 970 C CA . TYR A 1 123 ? -14.797 -4.431 6.109 1.00 98.50 123 TYR A CA 1
ATOM 971 C C . TYR A 1 123 ? -13.966 -5.248 5.115 1.00 98.50 123 TYR A C 1
ATOM 973 O O . TYR A 1 123 ? -12.790 -4.941 4.917 1.00 98.50 123 TYR A O 1
ATOM 981 N N . PRO A 1 124 ? -14.518 -6.318 4.511 1.00 98.25 124 PRO A N 1
ATOM 982 C CA . PRO A 1 124 ? -13.771 -7.079 3.521 1.00 98.25 124 PRO A CA 1
ATOM 983 C C . PRO A 1 124 ? -13.295 -6.144 2.394 1.00 98.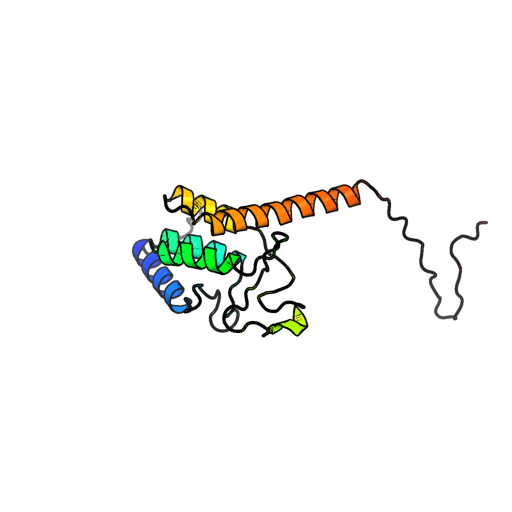25 124 PRO A C 1
ATOM 985 O O . PRO A 1 124 ? -14.050 -5.252 1.992 1.00 98.25 124 PRO A O 1
ATOM 988 N N . PRO A 1 125 ? -12.059 -6.324 1.893 1.00 98.06 125 PRO A N 1
ATOM 989 C CA . PRO A 1 125 ? -11.621 -5.639 0.685 1.00 98.06 125 PRO A CA 1
ATOM 990 C C . PRO A 1 125 ? -12.513 -5.992 -0.506 1.00 98.06 125 PRO A C 1
ATOM 992 O O . PRO A 1 125 ? -13.182 -7.028 -0.494 1.00 98.06 125 PRO A O 1
ATOM 995 N N . ASP A 1 126 ? -12.480 -5.160 -1.546 1.00 97.56 126 ASP A N 1
ATOM 996 C CA . ASP A 1 126 ? -13.136 -5.482 -2.811 1.00 97.56 126 ASP A CA 1
ATOM 997 C C . ASP A 1 126 ? -12.573 -6.760 -3.466 1.00 97.56 126 ASP A C 1
ATOM 999 O O . ASP A 1 126 ? -11.486 -7.246 -3.128 1.00 97.56 126 ASP A O 1
ATOM 1003 N N . ASP A 1 127 ? -13.337 -7.306 -4.416 1.00 98.12 127 ASP A N 1
ATOM 1004 C CA . ASP A 1 127 ? -13.018 -8.577 -5.069 1.00 98.12 127 ASP A CA 1
ATOM 1005 C C . ASP A 1 127 ? -11.667 -8.540 -5.812 1.00 98.12 127 ASP A C 1
ATOM 1007 O O . ASP A 1 127 ? -10.926 -9.519 -5.754 1.00 98.12 127 ASP A O 1
ATOM 1011 N N . ASP A 1 128 ? -11.289 -7.420 -6.450 1.00 98.31 128 ASP A N 1
ATOM 1012 C CA . ASP A 1 128 ? -10.000 -7.307 -7.160 1.00 98.31 128 ASP A CA 1
ATOM 1013 C C . ASP A 1 128 ? -8.830 -7.344 -6.171 1.00 98.31 128 ASP A C 1
ATOM 1015 O O . ASP A 1 128 ? -7.857 -8.077 -6.366 1.00 98.31 128 ASP A O 1
ATOM 1019 N N . VAL A 1 129 ? -8.933 -6.610 -5.062 1.00 98.44 129 VAL A N 1
ATOM 1020 C CA . VAL A 1 129 ? -7.937 -6.625 -3.985 1.00 98.44 129 VAL A CA 1
ATOM 1021 C C . VAL A 1 129 ? -7.833 -8.021 -3.365 1.00 98.44 129 VAL A C 1
ATOM 1023 O O . VAL A 1 129 ? -6.720 -8.517 -3.143 1.00 98.44 129 VAL A O 1
ATOM 1026 N N . GLY A 1 130 ? -8.969 -8.682 -3.133 1.00 98.25 130 GLY A N 1
ATOM 1027 C CA . GLY A 1 130 ? -9.033 -10.063 -2.655 1.00 98.25 130 GLY A CA 1
ATOM 1028 C C . GLY A 1 130 ? -8.347 -11.053 -3.603 1.00 98.25 130 GLY A C 1
ATOM 1029 O O . GLY A 1 130 ? -7.499 -11.845 -3.173 1.00 98.25 130 GLY A O 1
ATOM 1030 N N . ASP A 1 131 ? -8.643 -10.968 -4.899 1.00 98.50 131 ASP A N 1
ATOM 1031 C CA . ASP A 1 131 ? -8.072 -11.825 -5.939 1.00 98.50 131 ASP A CA 1
ATO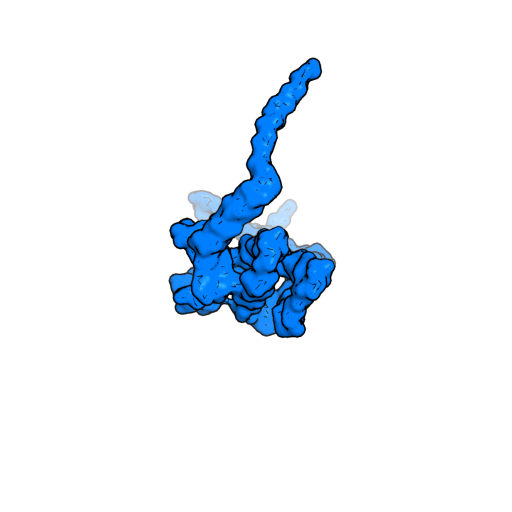M 1032 C C . ASP A 1 131 ? -6.562 -11.614 -6.090 1.00 98.50 131 ASP A C 1
ATOM 1034 O O . ASP A 1 131 ? -5.790 -12.581 -6.152 1.00 98.50 131 ASP A O 1
ATOM 1038 N N . ARG A 1 132 ? -6.103 -10.357 -6.067 1.00 98.44 132 ARG A N 1
ATOM 1039 C CA . ARG A 1 132 ? -4.674 -10.007 -6.083 1.00 98.44 132 ARG A CA 1
ATOM 1040 C C . ARG A 1 132 ? -3.941 -10.562 -4.869 1.00 98.44 132 ARG A C 1
ATOM 1042 O O . ARG A 1 132 ? -2.870 -11.167 -5.010 1.00 98.44 132 ARG A O 1
ATOM 1049 N N . ALA A 1 133 ? -4.514 -10.413 -3.676 1.00 98.00 133 ALA A N 1
ATOM 1050 C CA . ALA A 1 133 ? -3.956 -10.985 -2.456 1.00 98.00 133 ALA A CA 1
ATOM 1051 C C . ALA A 1 133 ? -3.851 -12.518 -2.562 1.00 98.00 133 ALA A C 1
ATOM 1053 O O . ALA A 1 133 ? -2.789 -13.095 -2.305 1.00 98.00 133 ALA A O 1
ATOM 1054 N N . ALA A 1 134 ? -4.902 -13.197 -3.024 1.00 97.62 134 ALA A N 1
ATOM 1055 C CA . ALA A 1 134 ? -4.873 -14.642 -3.229 1.00 97.62 134 ALA A CA 1
ATOM 1056 C C . ALA A 1 134 ? -3.796 -15.057 -4.249 1.00 97.62 134 ALA A C 1
ATOM 1058 O O . ALA A 1 134 ? -2.996 -15.962 -3.981 1.00 97.62 134 ALA A O 1
ATOM 1059 N N . ALA A 1 135 ? -3.718 -14.376 -5.397 1.00 97.50 135 ALA A N 1
ATOM 1060 C CA . ALA A 1 135 ? -2.717 -14.629 -6.432 1.00 97.50 135 ALA A CA 1
ATOM 1061 C C . ALA A 1 135 ? -1.282 -14.458 -5.905 1.00 97.50 135 ALA A C 1
ATOM 1063 O O . ALA A 1 135 ? -0.413 -15.289 -6.193 1.00 97.50 135 ALA A O 1
ATOM 1064 N N . GLY A 1 136 ? -1.044 -13.437 -5.078 1.00 96.56 136 GLY A N 1
ATOM 1065 C CA . GLY A 1 136 ? 0.245 -13.199 -4.431 1.00 96.56 136 GLY A CA 1
ATOM 1066 C C . GLY A 1 136 ? 0.651 -14.324 -3.488 1.00 96.56 136 GLY A C 1
ATOM 1067 O O . GLY A 1 136 ? 1.787 -14.816 -3.536 1.00 96.56 136 GLY A O 1
ATOM 1068 N N . LEU A 1 137 ? -0.288 -14.797 -2.669 1.00 95.50 137 LEU A N 1
ATOM 1069 C CA . LEU A 1 137 ? -0.018 -15.893 -1.747 1.00 95.50 137 LEU A CA 1
ATOM 1070 C C . LEU A 1 137 ? 0.310 -17.176 -2.526 1.00 95.50 137 LEU A C 1
ATOM 1072 O O . LEU A 1 137 ? 1.272 -17.887 -2.210 1.00 95.50 137 LEU A O 1
ATOM 1076 N N . TRP A 1 138 ? -0.430 -17.440 -3.606 1.00 94.88 138 TRP A N 1
ATOM 1077 C CA . TRP A 1 138 ? -0.169 -18.570 -4.493 1.00 94.88 138 TRP A CA 1
ATOM 1078 C C . TRP A 1 138 ? 1.169 -18.472 -5.221 1.00 94.88 138 TRP A C 1
ATOM 1080 O O . TRP A 1 138 ? 1.836 -19.501 -5.365 1.00 94.88 138 TRP A O 1
ATOM 1090 N N . PHE A 1 139 ? 1.599 -17.279 -5.640 1.00 94.12 139 PHE A N 1
ATOM 1091 C CA . PHE A 1 139 ? 2.927 -17.066 -6.220 1.00 94.12 139 PHE A CA 1
ATOM 1092 C C . PHE A 1 139 ? 4.026 -17.579 -5.276 1.00 94.12 139 PHE A C 1
ATOM 1094 O O . PHE A 1 139 ? 4.869 -18.393 -5.676 1.00 94.12 139 PHE A O 1
ATOM 1101 N N . LEU A 1 140 ? 3.958 -17.203 -3.995 1.00 90.81 140 LEU A N 1
ATOM 1102 C CA . LEU A 1 140 ? 4.937 -17.610 -2.984 1.00 90.81 140 LEU A CA 1
ATOM 1103 C C . LEU A 1 140 ? 4.870 -19.108 -2.667 1.00 90.81 140 LEU A C 1
ATOM 1105 O O . LEU A 1 140 ? 5.904 -19.782 -2.608 1.00 90.81 140 LEU A O 1
ATOM 1109 N N . LEU A 1 141 ? 3.667 -19.664 -2.500 1.00 88.50 141 LEU A N 1
ATOM 1110 C CA . LEU A 1 141 ? 3.485 -21.086 -2.187 1.00 88.50 141 LEU A CA 1
ATOM 1111 C C . LEU A 1 141 ? 3.929 -21.996 -3.342 1.00 88.50 141 LEU A C 1
ATOM 1113 O O . LEU A 1 141 ? 4.584 -23.019 -3.113 1.00 88.50 141 LEU A O 1
ATOM 1117 N N . ARG A 1 142 ? 3.636 -21.617 -4.592 1.00 86.00 142 ARG A N 1
ATOM 1118 C CA . ARG A 1 142 ? 4.103 -22.338 -5.789 1.00 86.00 142 ARG A CA 1
ATOM 1119 C C . ARG A 1 142 ? 5.617 -22.211 -5.972 1.00 86.00 142 ARG A C 1
ATOM 1121 O O . ARG A 1 142 ? 6.243 -23.143 -6.474 1.00 86.00 142 ARG A O 1
ATOM 1128 N N . GLY A 1 143 ? 6.215 -21.085 -5.578 1.00 68.00 143 GLY A N 1
ATOM 1129 C CA . GLY A 1 143 ? 7.669 -20.888 -5.568 1.00 68.00 143 GLY A CA 1
ATOM 1130 C C . GLY A 1 143 ? 8.383 -21.796 -4.559 1.00 68.00 143 GLY A C 1
ATOM 1131 O O . GLY A 1 143 ? 9.318 -22.507 -4.925 1.00 68.00 143 GLY A O 1
ATOM 1132 N N . ARG A 1 144 ? 7.888 -21.869 -3.313 1.00 61.00 144 ARG A N 1
ATOM 1133 C CA . ARG A 1 144 ? 8.458 -22.744 -2.265 1.00 61.00 144 ARG A CA 1
ATOM 1134 C C . ARG A 1 144 ? 8.401 -24.229 -2.630 1.00 61.00 144 ARG A C 1
ATOM 1136 O O . ARG A 1 144 ? 9.360 -24.958 -2.381 1.00 61.00 144 ARG A O 1
ATOM 1143 N N . ARG A 1 145 ? 7.306 -24.686 -3.255 1.00 57.97 145 ARG A N 1
ATOM 1144 C CA . ARG A 1 145 ? 7.179 -26.079 -3.728 1.00 57.97 145 ARG A CA 1
ATOM 1145 C C . ARG A 1 145 ? 8.243 -26.431 -4.774 1.00 57.97 145 ARG A C 1
ATOM 1147 O O . ARG A 1 145 ? 8.807 -27.518 -4.701 1.00 57.97 145 ARG A O 1
ATOM 1154 N N . ARG A 1 146 ? 8.566 -25.504 -5.684 1.00 54.09 146 ARG A N 1
ATOM 1155 C CA . ARG A 1 146 ? 9.595 -25.700 -6.720 1.00 54.09 146 ARG A CA 1
ATOM 1156 C C . ARG A 1 146 ? 11.011 -25.783 -6.149 1.00 54.09 146 ARG A C 1
ATOM 1158 O O . ARG A 1 146 ? 11.749 -26.673 -6.549 1.00 54.09 146 ARG A O 1
ATOM 1165 N N . ILE A 1 147 ? 11.370 -24.940 -5.175 1.00 55.84 147 ILE A N 1
ATOM 1166 C CA . ILE A 1 147 ? 12.696 -25.001 -4.526 1.00 55.84 147 ILE A CA 1
ATOM 1167 C C . ILE A 1 147 ? 12.885 -26.347 -3.822 1.00 55.84 147 ILE A C 1
ATOM 1169 O O . ILE A 1 147 ? 13.922 -26.982 -3.993 1.00 55.84 147 ILE A O 1
ATOM 1173 N N . ARG A 1 148 ? 11.863 -26.820 -3.094 1.00 48.38 148 ARG A N 1
ATOM 1174 C CA . ARG A 1 148 ? 11.900 -28.117 -2.403 1.00 48.38 148 ARG A CA 1
ATOM 1175 C C . ARG A 1 148 ? 11.955 -29.300 -3.374 1.00 48.38 148 ARG A C 1
ATOM 1177 O O . ARG A 1 148 ? 12.656 -30.266 -3.102 1.00 48.38 148 ARG A O 1
ATOM 1184 N N . GLN A 1 149 ? 11.262 -29.232 -4.511 1.00 44.19 149 GLN A N 1
ATOM 1185 C CA . GLN A 1 149 ? 11.340 -30.266 -5.551 1.00 44.19 149 GLN A CA 1
ATOM 1186 C C . GLN A 1 149 ? 12.703 -30.278 -6.256 1.00 44.19 149 GLN A C 1
ATOM 1188 O O . GLN A 1 149 ? 13.258 -31.353 -6.451 1.00 44.19 149 GLN A O 1
ATOM 1193 N N . ALA A 1 150 ? 13.293 -29.113 -6.541 1.00 48.62 150 ALA A N 1
ATOM 1194 C CA . ALA A 1 150 ? 14.647 -29.014 -7.090 1.00 48.62 150 ALA A CA 1
ATOM 1195 C C . ALA A 1 150 ? 15.723 -29.529 -6.112 1.00 48.62 150 ALA A C 1
ATOM 1197 O O . ALA A 1 150 ? 16.687 -30.151 -6.540 1.00 48.62 150 ALA A O 1
ATOM 1198 N N . SER A 1 151 ? 15.527 -29.361 -4.798 1.00 47.38 151 SER A N 1
ATOM 1199 C CA . SER A 1 151 ? 16.394 -29.966 -3.766 1.00 47.38 151 SER A CA 1
ATOM 1200 C C . SER A 1 151 ? 16.091 -31.446 -3.484 1.00 47.38 151 SER A C 1
ATOM 1202 O O . SER A 1 151 ? 16.883 -32.107 -2.823 1.00 47.38 151 SER A O 1
ATOM 1204 N N . SER A 1 152 ? 14.989 -31.989 -4.013 1.00 47.34 152 SER A N 1
ATOM 1205 C CA . SER A 1 152 ? 14.637 -33.419 -3.922 1.00 47.34 152 SER A CA 1
ATOM 1206 C C . SER A 1 152 ? 14.914 -34.184 -5.224 1.00 47.34 152 SER A C 1
ATOM 1208 O O . SER A 1 152 ? 14.601 -35.367 -5.322 1.00 47.34 152 SER A O 1
ATOM 1210 N N . GLY A 1 153 ? 15.476 -33.517 -6.235 1.00 47.50 153 GLY A N 1
ATOM 1211 C CA . GLY A 1 153 ? 15.602 -34.047 -7.588 1.00 47.50 153 GLY A CA 1
ATOM 1212 C C . GLY A 1 153 ? 16.689 -33.345 -8.390 1.00 47.50 153 GLY A C 1
ATOM 1213 O O . GLY A 1 153 ? 16.401 -32.808 -9.448 1.00 47.50 153 GLY A O 1
ATOM 1214 N N . SER A 1 154 ? 17.910 -33.307 -7.859 1.00 36.97 154 SER A N 1
ATOM 1215 C CA . SER A 1 154 ? 19.173 -33.332 -8.611 1.00 36.97 154 SER A CA 1
ATOM 1216 C C . SER A 1 154 ? 20.309 -33.166 -7.605 1.00 36.97 154 SER A C 1
ATOM 1218 O O . SER A 1 154 ? 20.491 -32.093 -7.028 1.00 36.97 154 SER A O 1
ATOM 1220 N N . ALA A 1 155 ? 21.083 -34.228 -7.377 1.00 35.81 155 ALA A N 1
ATOM 1221 C CA . ALA A 1 155 ? 22.428 -34.057 -6.857 1.00 35.81 155 ALA A CA 1
ATOM 1222 C C . ALA A 1 155 ? 23.204 -33.286 -7.930 1.00 35.81 155 ALA A C 1
ATOM 1224 O O . ALA A 1 155 ? 23.627 -33.851 -8.937 1.00 35.81 155 ALA A O 1
ATOM 1225 N N . ILE A 1 156 ? 23.347 -31.979 -7.730 1.00 40.22 156 ILE A N 1
ATOM 1226 C CA . ILE A 1 156 ? 24.301 -31.154 -8.463 1.00 40.22 156 ILE A CA 1
ATOM 1227 C C . ILE A 1 156 ? 25.690 -31.671 -8.080 1.00 40.22 156 ILE A C 1
ATOM 1229 O O . ILE A 1 156 ? 26.296 -31.236 -7.105 1.00 40.22 156 ILE A O 1
ATOM 1233 N N . HIS A 1 157 ? 26.174 -32.668 -8.820 1.00 40.06 157 HIS A N 1
ATOM 1234 C CA . HIS A 1 157 ? 27.585 -33.006 -8.862 1.00 40.06 157 HIS A CA 1
ATOM 1235 C C . HIS A 1 157 ? 28.278 -31.831 -9.553 1.00 40.06 157 HIS A C 1
ATOM 1237 O O . HIS A 1 157 ? 28.324 -31.752 -10.782 1.00 40.06 157 HIS A O 1
ATOM 1243 N N . GLY A 1 158 ? 28.731 -30.860 -8.758 1.00 34.03 158 GLY A N 1
ATOM 1244 C CA . GLY A 1 158 ? 29.622 -29.819 -9.245 1.00 34.03 158 GLY A CA 1
ATOM 1245 C C . GLY A 1 158 ? 30.849 -30.496 -9.840 1.00 34.03 158 GLY A C 1
ATOM 1246 O O . GLY A 1 158 ? 31.534 -31.247 -9.146 1.00 34.03 158 GLY A O 1
ATOM 1247 N N . ARG A 1 159 ? 31.111 -30.276 -11.133 1.00 38.50 159 ARG A N 1
ATOM 1248 C CA . ARG A 1 159 ? 32.422 -30.623 -11.683 1.00 38.50 159 ARG A CA 1
ATOM 1249 C C . ARG A 1 159 ? 33.451 -29.758 -10.951 1.00 38.50 159 ARG A C 1
ATOM 1251 O O . ARG A 1 159 ? 33.232 -28.551 -10.859 1.00 38.50 159 ARG A O 1
ATOM 1258 N N . PRO A 1 160 ? 34.533 -30.333 -10.412 1.00 40.81 160 PRO A N 1
ATOM 1259 C CA . PRO A 1 160 ? 35.586 -29.535 -9.808 1.00 40.81 160 PRO A CA 1
ATOM 1260 C C . PRO A 1 160 ? 36.252 -28.671 -10.886 1.00 40.81 160 PRO A C 1
ATOM 1262 O O . PRO A 1 160 ? 36.714 -29.185 -11.906 1.00 40.81 160 PRO A O 1
ATOM 1265 N N . GLU A 1 161 ? 36.282 -27.362 -10.653 1.00 45.50 161 GLU A N 1
ATOM 1266 C CA . GLU A 1 161 ? 37.058 -26.408 -11.447 1.00 45.50 161 GLU A CA 1
ATOM 1267 C C . GLU A 1 161 ? 38.563 -26.649 -11.220 1.00 45.50 161 GLU A C 1
ATOM 1269 O O . GLU A 1 161 ? 38.981 -26.906 -10.083 1.00 45.50 161 GLU A O 1
ATOM 1274 N N . PRO A 1 162 ? 39.404 -26.593 -12.267 1.00 46.47 162 PRO A N 1
ATOM 1275 C CA . PRO A 1 162 ? 40.835 -26.805 -12.121 1.00 46.47 162 PRO A CA 1
ATOM 1276 C C . PRO A 1 162 ? 41.482 -25.655 -11.340 1.00 46.47 162 PRO A C 1
ATOM 1278 O O . PRO A 1 162 ? 41.404 -24.484 -11.711 1.00 46.47 162 PRO A O 1
ATOM 1281 N N . MET A 1 163 ? 42.171 -26.003 -10.254 1.00 43.31 163 MET A N 1
ATOM 1282 C CA . MET A 1 163 ? 42.909 -25.050 -9.430 1.00 43.31 163 MET A CA 1
ATOM 1283 C C . MET A 1 163 ? 44.304 -24.833 -10.025 1.00 43.31 163 MET A C 1
ATOM 1285 O O . MET A 1 163 ? 45.104 -25.767 -10.104 1.00 43.31 163 MET A O 1
ATOM 1289 N N . THR A 1 164 ? 44.592 -23.604 -10.453 1.00 49.34 164 THR A N 1
ATOM 1290 C CA . THR A 1 164 ? 45.911 -23.220 -10.978 1.00 49.34 164 THR A CA 1
ATOM 1291 C C . THR A 1 164 ? 46.785 -22.737 -9.828 1.00 49.34 164 THR A C 1
ATOM 1293 O O . THR A 1 164 ? 46.376 -21.866 -9.057 1.00 49.34 164 THR A O 1
ATOM 1296 N N . ARG A 1 165 ? 47.970 -23.332 -9.673 1.00 54.44 165 ARG A N 1
ATOM 1297 C CA . ARG A 1 165 ? 48.926 -22.950 -8.628 1.00 54.44 165 ARG A CA 1
ATOM 1298 C C . ARG A 1 165 ? 49.703 -21.689 -9.030 1.00 54.44 165 ARG A C 1
ATOM 1300 O O . ARG A 1 165 ? 49.823 -21.400 -10.218 1.00 54.44 165 ARG A O 1
ATOM 1307 N N . PRO A 1 166 ? 50.258 -20.940 -8.060 1.00 44.78 166 PRO A N 1
ATOM 1308 C CA . PRO A 1 166 ? 51.010 -19.709 -8.329 1.00 44.78 166 PRO A CA 1
ATOM 1309 C C . PRO A 1 166 ? 52.288 -19.904 -9.169 1.00 44.78 166 PRO A C 1
ATOM 1311 O O . PRO A 1 166 ? 52.880 -18.920 -9.595 1.00 44.78 166 PRO A O 1
ATOM 1314 N N . ASP A 1 167 ? 52.702 -21.146 -9.435 1.00 64.88 167 ASP A N 1
ATOM 1315 C CA . ASP A 1 167 ? 53.798 -21.505 -10.346 1.00 64.88 167 ASP A CA 1
ATOM 1316 C C . ASP A 1 167 ? 53.348 -21.723 -11.809 1.00 64.88 167 ASP A C 1
ATOM 1318 O O . ASP A 1 167 ? 54.162 -22.072 -12.662 1.00 64.88 167 ASP A O 1
ATOM 1322 N N . GLY A 1 168 ? 52.061 -21.514 -12.112 1.00 51.91 168 GLY A N 1
ATOM 1323 C CA . GLY A 1 168 ? 51.499 -21.630 -13.458 1.00 51.91 168 GLY A CA 1
ATOM 1324 C C . GLY A 1 168 ? 51.135 -23.053 -13.887 1.00 51.91 168 GLY A C 1
ATOM 1325 O O . GLY A 1 168 ? 50.745 -23.249 -15.037 1.00 51.91 168 GLY A O 1
ATOM 1326 N N . THR A 1 169 ? 51.219 -24.052 -13.001 1.00 56.41 169 THR A N 1
ATOM 1327 C CA . THR A 1 169 ? 50.776 -25.416 -13.326 1.00 56.41 169 THR A CA 1
ATOM 1328 C C . THR A 1 169 ? 49.290 -25.641 -13.020 1.00 56.41 169 THR A C 1
ATOM 1330 O O . THR A 1 169 ? 48.792 -25.335 -11.932 1.00 56.41 169 THR A O 1
ATOM 1333 N N . THR A 1 170 ? 48.569 -26.206 -13.995 1.00 52.28 170 THR A N 1
ATOM 1334 C CA . THR A 1 170 ? 47.151 -26.589 -13.894 1.00 52.28 170 THR A CA 1
ATOM 1335 C C . THR A 1 170 ? 47.035 -28.113 -13.896 1.00 52.28 170 THR A C 1
ATOM 1337 O O . THR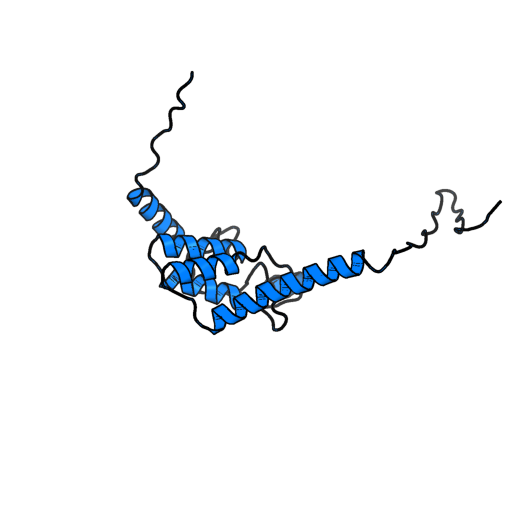 A 1 170 ? 47.429 -28.766 -14.860 1.00 52.28 170 THR A O 1
ATOM 1340 N N . THR A 1 171 ? 46.469 -28.704 -12.843 1.00 50.84 171 THR A N 1
ATOM 1341 C CA . THR A 1 171 ? 46.139 -30.142 -12.813 1.00 50.84 171 THR A CA 1
ATOM 1342 C C . THR A 1 171 ? 44.664 -30.368 -13.118 1.00 50.84 171 THR A C 1
ATOM 1344 O O . THR A 1 171 ? 43.801 -29.799 -12.450 1.00 50.84 171 THR A O 1
ATOM 1347 N N . ALA A 1 172 ? 44.378 -31.222 -14.103 1.00 46.94 172 ALA A N 1
ATOM 1348 C CA . ALA A 1 172 ? 43.021 -31.641 -14.440 1.00 46.94 172 ALA A CA 1
ATOM 1349 C C . ALA A 1 172 ? 42.442 -32.591 -13.367 1.00 46.94 172 ALA A C 1
ATOM 1351 O O . ALA A 1 172 ? 43.186 -33.410 -12.816 1.00 46.94 172 ALA A O 1
ATOM 1352 N N . PRO A 1 173 ? 41.130 -32.542 -13.079 1.00 41.00 173 PRO A N 1
ATOM 1353 C CA . PRO A 1 173 ? 40.523 -33.453 -12.118 1.00 41.00 173 PRO A CA 1
ATOM 1354 C C . PRO A 1 173 ? 40.350 -34.851 -12.733 1.00 41.00 173 PRO A C 1
ATOM 1356 O O . PRO A 1 173 ? 39.701 -34.986 -13.768 1.00 41.00 173 PRO A O 1
ATOM 1359 N N . GLY A 1 174 ? 40.889 -35.892 -12.082 1.00 52.56 174 GLY A N 1
ATOM 1360 C CA . GLY A 1 174 ? 40.566 -37.295 -12.398 1.00 52.56 174 GLY A CA 1
ATOM 1361 C C . GLY A 1 174 ? 41.701 -38.221 -12.860 1.00 52.56 174 GLY A C 1
ATOM 1362 O O . GLY A 1 174 ? 41.407 -39.256 -13.449 1.00 52.56 174 GLY A O 1
ATOM 1363 N N . ALA A 1 175 ? 42.976 -37.920 -12.598 1.00 39.12 175 ALA A N 1
ATOM 1364 C CA . ALA A 1 175 ? 44.051 -38.898 -12.803 1.00 39.12 175 ALA A CA 1
ATOM 1365 C C . ALA A 1 175 ? 44.274 -39.732 -11.527 1.00 39.12 175 ALA A C 1
ATOM 1367 O O . ALA A 1 175 ? 44.951 -39.292 -10.599 1.00 39.12 175 ALA A O 1
ATOM 1368 N N . SER A 1 176 ? 43.684 -40.930 -11.476 1.00 40.28 176 SER A N 1
ATOM 1369 C CA . SER A 1 176 ? 44.005 -41.948 -10.468 1.00 40.28 176 SER A CA 1
ATOM 1370 C C . SER A 1 176 ? 45.484 -42.343 -10.511 1.00 40.28 176 SER A C 1
ATOM 1372 O O . SER A 1 176 ? 46.046 -42.577 -11.584 1.00 40.28 176 SER A O 1
ATOM 1374 N N . ARG A 1 177 ? 46.061 -42.540 -9.327 1.00 37.00 177 ARG A N 1
ATOM 1375 C CA . ARG A 1 177 ? 46.872 -43.722 -9.023 1.00 37.00 177 ARG A CA 1
ATOM 1376 C C . ARG A 1 177 ? 46.295 -44.391 -7.789 1.00 37.00 177 ARG A C 1
ATOM 1378 O O . ARG A 1 177 ? 45.808 -43.639 -6.917 1.00 37.00 177 ARG A O 1
#